Protein AF-A0A6A7LS04-F1 (afdb_monomer_lite)

Sequence (178 aa):
MDDAFQASLPNMADAAVTERVQLDARRLLVQVSPVRQFDDYGPNVDVVHVLVRREDGVPVALRDLYPGVSRQEAYDLWSFLCQQLDAAAVLAYGLALNADGAANPRLGCWGPRPDLAEGEPDDAATALVMGIAVDKASASRPGRHELLVLAVRSAVVATLRHWVAAARPARGSSPRAN

Secondary structure (DSSP, 8-state):
-GGGSSSPPPP-TT-SEEEEEEETTEEEEEEEPPPB--TTT-TTEEEEEEEEEETTSPBPBHHHH-TT--HHHHHHHHHHHHHHHHHHHHHHHTB---TT---SSEEEE--B-GGG-SSS--GGGBBSEEEEEEE-TTBSS---HHHHHHHHHHHHHHHHHHHHHHTS--S-------

Radius of gyration: 17.49 Å; chains: 1; bounding box: 40×30×69 Å

pLDDT: mean 86.89, std 13.91, range [42.75, 98.44]

Structure (mmCIF, N/CA/C/O backbone):
data_AF-A0A6A7LS04-F1
#
_entry.id   AF-A0A6A7LS04-F1
#
loop_
_atom_site.group_PDB
_atom_site.id
_atom_site.type_symbol
_atom_site.label_atom_id
_atom_site.label_alt_id
_atom_site.label_comp_id
_atom_site.label_asym_id
_atom_site.label_entity_id
_atom_site.label_seq_id
_atom_site.pdbx_PDB_ins_code
_atom_site.Cartn_x
_atom_site.Cartn_y
_atom_site.Cartn_z
_atom_site.occupancy
_atom_site.B_iso_or_equiv
_atom_site.auth_seq_id
_atom_site.auth_comp_id
_atom_site.auth_asym_id
_atom_site.auth_atom_id
_atom_site.pdbx_PDB_model_num
ATOM 1 N N . MET A 1 1 ? -19.921 -4.227 -3.976 1.00 51.59 1 MET A N 1
ATOM 2 C CA . MET A 1 1 ? -19.043 -3.534 -3.002 1.00 51.59 1 MET A CA 1
ATOM 3 C C . MET A 1 1 ? -18.005 -2.665 -3.720 1.00 51.59 1 MET A C 1
ATOM 5 O O . MET A 1 1 ? -17.571 -1.693 -3.123 1.00 51.59 1 MET A O 1
ATOM 9 N N . ASP A 1 2 ? -17.680 -2.943 -4.994 1.00 55.56 2 ASP A N 1
ATOM 10 C CA . ASP A 1 2 ? -16.811 -2.084 -5.821 1.00 55.56 2 ASP A CA 1
ATOM 11 C C . ASP A 1 2 ? -17.455 -0.741 -6.222 1.00 55.56 2 ASP A C 1
ATOM 13 O O . ASP A 1 2 ? -16.742 0.247 -6.353 1.00 55.56 2 ASP A O 1
ATOM 17 N N . ASP A 1 3 ? -18.789 -0.672 -6.338 1.00 54.41 3 ASP A N 1
ATOM 18 C CA . ASP A 1 3 ? -19.520 0.501 -6.872 1.00 54.41 3 ASP A CA 1
ATOM 19 C C . ASP A 1 3 ? -19.481 1.764 -5.997 1.00 54.41 3 ASP A C 1
ATOM 21 O O . ASP A 1 3 ? -20.033 2.796 -6.369 1.00 54.41 3 ASP A O 1
ATOM 25 N N . ALA A 1 4 ? -18.878 1.685 -4.811 1.00 65.62 4 ALA A N 1
ATOM 26 C CA . ALA A 1 4 ? -18.855 2.783 -3.853 1.00 65.62 4 ALA A CA 1
ATOM 27 C C . ALA A 1 4 ? -17.520 3.557 -3.852 1.00 65.62 4 ALA A C 1
ATOM 29 O O . ALA A 1 4 ? -17.454 4.650 -3.295 1.00 65.62 4 ALA A O 1
ATOM 30 N N . PHE A 1 5 ? -16.468 3.026 -4.486 1.00 71.81 5 PHE A N 1
ATOM 31 C CA . PHE A 1 5 ? -15.192 3.727 -4.658 1.00 71.81 5 PHE A CA 1
ATOM 32 C C . PHE A 1 5 ? -15.200 4.600 -5.921 1.00 71.81 5 PHE A C 1
ATOM 34 O O . PHE A 1 5 ? -15.904 4.310 -6.884 1.00 71.81 5 PHE A O 1
ATOM 41 N N . GLN A 1 6 ? -14.375 5.656 -5.945 1.00 67.81 6 GLN A N 1
ATOM 42 C CA . GLN A 1 6 ? -14.251 6.553 -7.110 1.00 67.81 6 GLN A CA 1
ATOM 43 C C . GLN A 1 6 ? -13.697 5.852 -8.363 1.00 67.81 6 GLN A C 1
ATOM 45 O O . GLN A 1 6 ? -13.894 6.327 -9.479 1.00 67.81 6 GLN A O 1
ATOM 50 N N . ALA A 1 7 ? -13.020 4.719 -8.179 1.00 76.62 7 ALA A N 1
ATOM 51 C CA . ALA A 1 7 ? -12.575 3.821 -9.232 1.00 76.62 7 ALA A CA 1
ATOM 52 C C . ALA A 1 7 ? -12.823 2.373 -8.800 1.00 76.62 7 ALA A C 1
ATOM 54 O O . ALA A 1 7 ? -12.764 2.057 -7.608 1.00 76.62 7 ALA A O 1
ATOM 55 N N . SER A 1 8 ? -13.054 1.480 -9.764 1.00 84.81 8 SER A N 1
ATOM 56 C CA . SER A 1 8 ? -13.164 0.047 -9.485 1.00 84.81 8 SER A CA 1
ATOM 57 C C . SER A 1 8 ? -11.903 -0.452 -8.784 1.00 84.81 8 SER A C 1
ATOM 59 O O . SER A 1 8 ? -10.785 -0.115 -9.185 1.00 84.81 8 SER A O 1
ATOM 61 N N . LEU A 1 9 ? -12.079 -1.256 -7.734 1.00 89.06 9 LEU A N 1
ATOM 62 C CA . LEU A 1 9 ? -10.955 -1.859 -7.027 1.00 89.06 9 LEU A CA 1
ATOM 63 C C . LEU A 1 9 ? -10.137 -2.748 -7.981 1.00 89.06 9 LEU A C 1
ATOM 65 O O . LEU A 1 9 ? -10.694 -3.349 -8.904 1.00 89.06 9 LEU A O 1
ATOM 69 N N . PRO A 1 10 ? -8.815 -2.873 -7.767 1.00 89.88 10 PRO A N 1
ATOM 70 C CA . PRO A 1 10 ? -7.993 -3.745 -8.589 1.00 89.88 10 PRO A CA 1
ATOM 71 C C . PRO A 1 10 ? -8.456 -5.200 -8.450 1.00 89.88 10 PRO A C 1
ATOM 73 O O . PRO A 1 10 ? -8.686 -5.699 -7.343 1.00 89.88 10 PRO A O 1
ATOM 76 N N . ASN A 1 11 ? -8.555 -5.902 -9.580 1.00 89.88 11 ASN A N 1
ATOM 77 C CA . ASN A 1 11 ? -8.832 -7.333 -9.583 1.00 89.88 11 ASN A CA 1
ATOM 78 C C . ASN A 1 11 ? -7.623 -8.097 -9.016 1.00 89.88 11 ASN A C 1
ATOM 80 O O . ASN A 1 11 ? -6.533 -8.033 -9.579 1.00 89.88 11 ASN A O 1
ATOM 84 N N . MET A 1 12 ? -7.837 -8.820 -7.914 1.00 94.00 12 MET A N 1
ATOM 85 C CA . MET A 1 12 ? -6.818 -9.604 -7.201 1.00 94.00 12 MET A CA 1
ATOM 86 C C . MET A 1 12 ? -7.033 -11.121 -7.322 1.00 94.00 12 MET A C 1
ATOM 88 O O . MET A 1 12 ? -6.499 -11.886 -6.517 1.00 94.00 12 MET A O 1
ATOM 92 N N . ALA A 1 13 ? -7.825 -11.577 -8.299 1.00 92.00 13 ALA A N 1
ATOM 93 C CA . ALA A 1 13 ? -8.051 -13.004 -8.538 1.00 92.00 13 ALA A CA 1
ATOM 94 C C . ALA A 1 13 ? -6.755 -13.761 -8.890 1.00 92.00 13 ALA A C 1
ATOM 96 O O . ALA A 1 13 ? -6.617 -14.931 -8.543 1.00 92.00 13 ALA A O 1
ATOM 97 N N . ASP A 1 14 ? -5.802 -13.087 -9.535 1.00 92.94 14 ASP A N 1
ATOM 98 C CA . ASP A 1 14 ? -4.494 -13.607 -9.941 1.00 92.94 14 ASP A CA 1
ATOM 99 C C . ASP A 1 14 ? -3.338 -13.000 -9.125 1.00 92.94 14 ASP A C 1
ATOM 101 O O . ASP A 1 14 ? -2.229 -12.845 -9.634 1.00 92.94 14 ASP A O 1
ATOM 105 N N . ALA A 1 15 ? -3.585 -12.623 -7.865 1.00 96.19 15 ALA A N 1
ATOM 106 C CA . ALA A 1 15 ? -2.565 -12.023 -7.008 1.00 96.19 15 ALA A CA 1
ATOM 107 C C . ALA A 1 15 ? -1.277 -12.871 -6.971 1.00 96.19 15 ALA A C 1
ATOM 109 O O . ALA A 1 15 ? -1.310 -14.059 -6.647 1.00 96.19 15 ALA A O 1
ATOM 110 N N . ALA A 1 16 ? -0.135 -12.238 -7.253 1.00 97.31 16 ALA A N 1
ATOM 111 C CA . ALA A 1 16 ? 1.173 -12.892 -7.247 1.00 97.31 16 ALA A CA 1
ATOM 112 C C . ALA A 1 16 ? 1.581 -13.335 -5.837 1.00 97.31 16 ALA A C 1
ATOM 114 O O . ALA A 1 16 ? 2.249 -14.353 -5.668 1.00 97.31 16 ALA A O 1
ATOM 115 N N . VAL A 1 17 ? 1.154 -12.585 -4.818 1.00 97.56 17 VAL A N 1
ATOM 116 C CA . VAL A 1 17 ? 1.281 -12.974 -3.414 1.00 97.56 17 VAL A CA 1
ATOM 117 C C . VAL A 1 17 ? -0.039 -12.733 -2.702 1.00 97.56 17 VAL A C 1
ATOM 119 O O . VAL A 1 17 ? -0.646 -11.673 -2.829 1.00 97.56 17 VAL A O 1
ATOM 122 N N . THR A 1 18 ? -0.455 -13.723 -1.915 1.00 97.12 18 THR A N 1
ATOM 123 C CA . THR A 1 18 ? -1.555 -13.615 -0.957 1.00 97.12 18 THR A CA 1
ATOM 124 C C . THR A 1 18 ? -1.072 -14.124 0.394 1.00 97.12 18 THR A C 1
ATOM 126 O O . THR A 1 18 ? -0.633 -15.266 0.514 1.00 97.12 18 THR A O 1
ATOM 129 N N . GLU A 1 19 ? -1.160 -13.289 1.422 1.00 97.12 19 GLU A N 1
ATOM 130 C CA . GLU A 1 19 ? -0.732 -13.620 2.776 1.00 97.12 19 GLU A CA 1
ATOM 131 C C . GLU A 1 19 ? -1.833 -13.318 3.785 1.00 97.12 19 GLU A C 1
ATOM 133 O O . GLU A 1 19 ? -2.407 -12.231 3.805 1.00 97.12 19 GLU A O 1
ATOM 138 N N . ARG A 1 20 ? -2.083 -14.274 4.682 1.00 96.88 20 ARG A N 1
ATOM 139 C CA . ARG A 1 20 ? -2.890 -14.037 5.878 1.00 96.88 20 ARG A CA 1
ATOM 140 C C . ARG A 1 20 ? -1.996 -13.544 7.005 1.00 96.88 20 ARG A C 1
ATOM 142 O O . ARG A 1 20 ? -1.042 -14.221 7.381 1.00 96.88 20 ARG A O 1
ATOM 149 N N . VAL A 1 21 ? -2.339 -12.394 7.566 1.00 96.06 21 VAL A N 1
ATOM 150 C CA . VAL A 1 21 ? -1.581 -11.733 8.624 1.00 96.06 21 VAL A CA 1
ATOM 151 C C . VAL A 1 21 ? -2.467 -11.632 9.858 1.00 96.06 21 VAL A C 1
ATOM 153 O O . VAL A 1 21 ? -3.540 -11.031 9.823 1.00 96.06 21 VAL A O 1
ATOM 156 N N . GLN A 1 22 ? -2.014 -12.231 10.957 1.00 94.50 22 GLN A N 1
ATOM 157 C CA . GLN A 1 22 ? -2.650 -12.095 12.264 1.00 94.50 22 GLN A CA 1
ATOM 158 C C . GLN A 1 22 ? -2.001 -10.926 13.012 1.00 94.50 22 GLN A C 1
ATOM 160 O O . GLN A 1 22 ? -0.792 -10.944 13.253 1.00 94.50 22 GLN A O 1
ATOM 165 N N . LEU A 1 23 ? -2.798 -9.928 13.391 1.00 91.12 23 LEU A N 1
ATOM 166 C CA . LEU A 1 23 ? -2.379 -8.786 14.204 1.00 91.12 23 LEU A CA 1
ATOM 167 C C . LEU A 1 23 ? -3.330 -8.652 15.391 1.00 91.12 23 LEU A C 1
ATOM 169 O O . LEU A 1 23 ? -4.487 -8.264 15.234 1.00 91.12 23 LEU A O 1
ATOM 173 N N . ASP A 1 24 ? -2.847 -9.003 16.582 1.00 86.81 24 ASP A N 1
ATOM 174 C CA . ASP A 1 24 ? -3.675 -9.153 17.782 1.00 86.81 24 ASP A CA 1
ATOM 175 C C . ASP A 1 24 ? -4.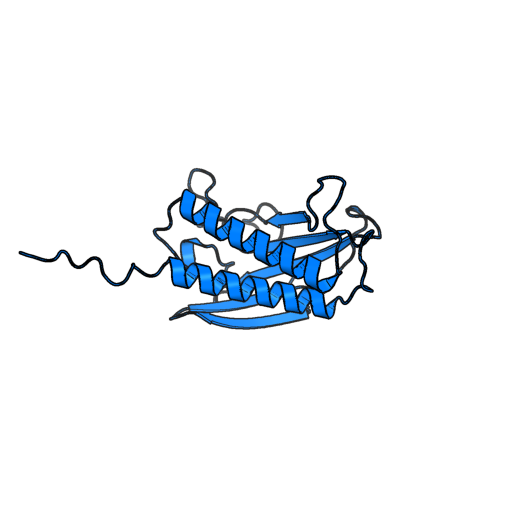895 -10.050 17.496 1.00 86.81 24 ASP A C 1
ATOM 177 O O . ASP A 1 24 ? -4.724 -11.171 17.017 1.00 86.81 24 ASP A O 1
ATOM 181 N N . ALA A 1 25 ? -6.120 -9.584 17.744 1.00 85.31 25 ALA A N 1
ATOM 182 C CA . ALA A 1 25 ? -7.345 -10.339 17.467 1.00 85.31 25 ALA A CA 1
ATOM 183 C C . ALA A 1 25 ? -7.805 -10.271 15.995 1.00 85.31 25 ALA A C 1
ATOM 185 O O . ALA A 1 25 ? -8.790 -10.909 15.632 1.00 85.31 25 ALA A O 1
ATOM 186 N N . ARG A 1 26 ? -7.120 -9.504 15.137 1.00 89.00 26 ARG A N 1
ATOM 187 C CA . ARG A 1 26 ? -7.554 -9.218 13.764 1.00 89.00 26 ARG A CA 1
ATOM 188 C C . ARG A 1 26 ? -6.817 -10.094 12.759 1.00 89.00 26 ARG A C 1
ATOM 190 O O . ARG A 1 26 ? -5.596 -10.239 12.821 1.00 89.00 26 ARG A O 1
ATOM 197 N N . ARG A 1 27 ? -7.561 -10.631 11.795 1.00 93.88 27 ARG A N 1
ATOM 198 C CA . ARG A 1 27 ? -7.026 -11.358 10.641 1.00 93.88 27 ARG A CA 1
ATOM 199 C C . ARG A 1 27 ? -7.218 -10.533 9.389 1.00 93.88 27 ARG A C 1
ATOM 201 O O . ARG A 1 27 ? -8.339 -10.156 9.056 1.00 93.88 27 ARG A O 1
ATOM 208 N N . LEU A 1 28 ? -6.109 -10.254 8.723 1.00 96.75 28 LEU A N 1
ATOM 209 C CA . LEU A 1 28 ? -6.069 -9.472 7.500 1.00 96.75 28 LEU A CA 1
ATOM 210 C C . LEU A 1 28 ? -5.535 -10.337 6.360 1.00 96.75 28 LEU A C 1
ATOM 212 O O . LEU A 1 28 ? -4.697 -11.215 6.572 1.00 96.75 28 LEU A O 1
ATOM 216 N N . LEU A 1 29 ? -6.006 -10.070 5.151 1.00 97.38 29 LEU A N 1
ATOM 217 C CA . LEU A 1 29 ? -5.507 -10.658 3.920 1.00 97.38 29 LEU A CA 1
ATOM 218 C C . LEU A 1 29 ? -4.758 -9.580 3.140 1.00 97.38 29 LEU A C 1
ATOM 220 O O . LEU A 1 29 ? -5.366 -8.605 2.711 1.00 97.38 29 LEU A O 1
ATOM 224 N N . VAL A 1 30 ? -3.451 -9.751 2.969 1.00 98.19 30 VAL A N 1
ATOM 225 C CA . VAL A 1 30 ? -2.602 -8.883 2.147 1.00 98.19 30 VAL A CA 1
ATOM 226 C C . VAL A 1 30 ? -2.440 -9.530 0.781 1.00 98.19 30 VAL A C 1
ATOM 228 O O . VAL A 1 30 ? -1.980 -10.668 0.690 1.00 98.19 30 VAL A O 1
ATOM 231 N N . GLN A 1 31 ? -2.809 -8.814 -0.276 1.00 98.25 31 GLN A N 1
ATOM 232 C CA . GLN A 1 31 ? -2.682 -9.273 -1.655 1.00 98.25 31 GLN A CA 1
ATOM 233 C C . GLN A 1 31 ? -1.859 -8.277 -2.460 1.00 98.25 31 GLN A C 1
ATOM 235 O O . GLN A 1 31 ? -2.124 -7.077 -2.416 1.00 98.25 31 GLN A O 1
ATOM 240 N N . VAL A 1 32 ? -0.878 -8.778 -3.206 1.00 98.44 32 VAL A N 1
ATOM 241 C CA . VAL A 1 32 ? -0.067 -7.984 -4.134 1.00 98.44 32 VAL A CA 1
ATOM 242 C C . VAL A 1 32 ? -0.249 -8.563 -5.530 1.00 98.44 32 VAL A C 1
ATOM 244 O O . VAL A 1 32 ? -0.101 -9.772 -5.730 1.00 98.44 32 VAL A O 1
ATOM 247 N N . SER A 1 33 ? -0.602 -7.712 -6.490 1.00 97.94 33 SER A N 1
ATOM 248 C CA . SER A 1 33 ? -0.772 -8.115 -7.884 1.00 97.94 33 SER A CA 1
ATOM 249 C C . SER A 1 33 ? 0.570 -8.534 -8.501 1.00 97.94 33 SER A C 1
ATOM 251 O O . SER A 1 33 ? 1.631 -8.142 -8.006 1.00 97.94 33 SER A O 1
ATOM 253 N N . PRO A 1 34 ? 0.568 -9.279 -9.617 1.00 96.94 34 PRO A N 1
ATOM 254 C CA . PRO A 1 34 ? 1.757 -9.366 -10.457 1.00 96.94 34 PRO A CA 1
ATOM 255 C C . PRO A 1 34 ? 2.191 -7.973 -10.934 1.00 96.94 34 PRO A C 1
ATOM 257 O O . PRO A 1 34 ? 1.378 -7.042 -10.991 1.00 96.94 34 PRO A O 1
ATOM 260 N N . VAL A 1 35 ? 3.469 -7.856 -11.300 1.00 95.62 35 VAL A N 1
ATOM 261 C CA . VAL A 1 35 ? 3.992 -6.674 -11.994 1.00 95.62 35 VAL A CA 1
ATOM 262 C C . VAL A 1 35 ? 3.389 -6.614 -13.389 1.00 95.62 35 VAL A C 1
ATOM 264 O O . VAL A 1 35 ? 3.431 -7.599 -14.129 1.00 95.62 35 VAL A O 1
ATOM 267 N N . ARG A 1 36 ? 2.830 -5.459 -13.741 1.00 94.00 36 ARG A N 1
ATOM 268 C CA . ARG A 1 36 ? 2.237 -5.187 -15.051 1.00 94.00 36 ARG A CA 1
ATOM 269 C C . ARG A 1 36 ? 2.810 -3.903 -15.628 1.00 94.00 36 ARG A C 1
ATOM 271 O O . ARG A 1 36 ? 3.305 -3.056 -14.896 1.00 94.00 36 ARG A O 1
ATOM 278 N N . GLN A 1 37 ? 2.717 -3.764 -16.941 1.00 93.00 37 GLN A N 1
ATOM 279 C CA . GLN A 1 37 ? 2.993 -2.512 -17.632 1.00 93.00 37 GLN A CA 1
ATOM 280 C C . GLN A 1 37 ? 1.688 -2.029 -18.252 1.00 93.00 37 GLN A C 1
ATOM 282 O O . GLN A 1 37 ? 0.879 -2.844 -18.701 1.00 93.00 37 GLN A O 1
ATOM 287 N N . PHE A 1 38 ? 1.481 -0.720 -18.233 1.00 90.06 38 PHE A N 1
ATOM 288 C CA . PHE A 1 38 ? 0.311 -0.080 -18.813 1.00 90.06 38 PHE A CA 1
ATOM 289 C C . PHE A 1 38 ? 0.783 1.008 -19.779 1.00 90.06 38 PHE A C 1
ATOM 291 O O . PHE A 1 38 ? 1.726 1.744 -19.475 1.00 90.06 38 PHE A O 1
ATOM 298 N N . ASP A 1 39 ? 0.152 1.084 -20.949 1.00 88.25 39 ASP A N 1
ATOM 299 C CA . ASP A 1 39 ? 0.606 1.940 -22.052 1.00 88.25 39 ASP A CA 1
ATOM 300 C C . ASP A 1 39 ? 0.614 3.435 -21.684 1.00 88.25 39 ASP A C 1
ATOM 302 O O . ASP A 1 39 ? 1.482 4.184 -22.130 1.00 88.25 39 ASP A O 1
ATOM 306 N N . ASP A 1 40 ? -0.306 3.863 -20.820 1.00 88.69 40 ASP A N 1
ATOM 307 C CA . ASP A 1 40 ? -0.457 5.233 -20.318 1.00 88.69 40 ASP A CA 1
ATOM 308 C C . ASP A 1 40 ? 0.667 5.676 -19.366 1.00 88.69 40 ASP A C 1
ATOM 310 O O . ASP A 1 40 ? 0.910 6.875 -19.214 1.00 88.69 40 ASP A O 1
ATOM 314 N N . TYR A 1 41 ? 1.402 4.735 -18.768 1.00 85.94 41 TYR A N 1
ATOM 315 C CA . TYR A 1 41 ? 2.560 5.040 -17.924 1.00 85.94 41 TYR A CA 1
ATOM 316 C C . TYR A 1 41 ? 3.884 5.054 -18.699 1.00 85.94 41 TYR A C 1
ATOM 318 O O . TYR A 1 41 ? 4.859 5.637 -18.218 1.00 85.94 41 TYR A O 1
ATOM 326 N N . GLY A 1 42 ? 3.918 4.447 -19.888 1.00 88.31 42 GLY A N 1
ATOM 327 C CA . GLY A 1 42 ? 5.105 4.308 -20.725 1.00 88.31 42 GLY A CA 1
ATOM 328 C C . GLY A 1 42 ? 5.872 2.989 -20.521 1.00 88.31 42 GLY A C 1
ATOM 329 O O . GLY A 1 42 ? 5.673 2.269 -19.542 1.00 88.31 42 GLY A O 1
ATOM 330 N N . PRO A 1 43 ? 6.800 2.659 -21.439 1.00 89.31 43 PRO A N 1
ATOM 331 C CA . PRO A 1 43 ? 7.408 1.324 -21.537 1.00 89.31 43 PRO A CA 1
ATOM 332 C C . PRO A 1 43 ? 8.370 0.985 -20.389 1.00 89.31 43 PRO A C 1
ATOM 334 O O . PRO A 1 43 ? 8.676 -0.184 -20.147 1.00 89.31 43 PRO A O 1
ATOM 337 N N . ASN A 1 44 ? 8.852 2.004 -19.677 1.00 90.19 44 ASN A N 1
ATOM 338 C CA . ASN A 1 44 ? 9.791 1.866 -18.567 1.00 90.19 44 ASN A CA 1
ATOM 339 C C . ASN A 1 44 ? 9.098 1.882 -17.207 1.00 90.19 44 ASN A C 1
ATOM 341 O O . ASN A 1 44 ? 9.779 2.023 -16.199 1.00 90.19 44 ASN A O 1
ATOM 345 N N . VAL A 1 45 ? 7.772 1.753 -17.153 1.00 92.88 45 VAL A N 1
ATOM 346 C CA . VAL A 1 45 ? 7.052 1.790 -15.884 1.00 92.88 45 VAL A CA 1
ATOM 347 C C . VAL A 1 45 ? 6.466 0.430 -15.570 1.00 92.88 45 VAL A C 1
ATOM 349 O O . VAL A 1 45 ? 5.687 -0.134 -16.337 1.00 92.88 45 VAL A O 1
ATOM 352 N N . ASP A 1 46 ? 6.872 -0.083 -14.417 1.00 94.88 46 ASP A N 1
ATOM 353 C CA . ASP A 1 46 ? 6.312 -1.280 -13.815 1.00 94.88 46 ASP A CA 1
ATOM 354 C C . ASP A 1 46 ? 5.297 -0.862 -12.754 1.00 94.88 46 ASP A C 1
ATOM 356 O O . ASP A 1 46 ? 5.571 -0.004 -11.916 1.00 94.88 46 ASP A O 1
ATOM 360 N N . VAL A 1 47 ? 4.120 -1.474 -12.779 1.00 95.38 47 VAL A N 1
ATOM 361 C CA . VAL A 1 47 ? 3.018 -1.171 -11.871 1.00 95.38 47 VAL A CA 1
ATOM 362 C C . VAL A 1 47 ? 2.640 -2.419 -11.091 1.00 95.38 47 VAL A C 1
ATOM 364 O O . VAL A 1 47 ? 2.436 -3.495 -11.658 1.00 95.38 47 VAL A O 1
ATOM 367 N N . VAL A 1 48 ? 2.511 -2.258 -9.777 1.00 96.75 48 VAL A N 1
ATOM 368 C CA . VAL A 1 48 ? 1.896 -3.244 -8.887 1.00 96.75 48 VAL A CA 1
ATOM 369 C C . VAL A 1 48 ? 0.798 -2.594 -8.070 1.00 96.75 48 VAL A C 1
ATOM 371 O O . VAL A 1 48 ? 0.894 -1.435 -7.665 1.00 96.75 48 VAL A O 1
ATOM 374 N N . HIS A 1 49 ? -0.238 -3.370 -7.797 1.00 97.69 49 HIS A N 1
ATOM 375 C CA . HIS A 1 49 ? -1.290 -3.007 -6.870 1.00 97.69 49 HIS A CA 1
ATOM 376 C C . HIS A 1 49 ? -1.126 -3.802 -5.579 1.00 97.69 49 HIS A C 1
ATOM 378 O O . HIS A 1 49 ? -0.770 -4.982 -5.604 1.00 97.69 49 HIS A O 1
ATOM 384 N N . VAL A 1 50 ? -1.445 -3.177 -4.453 1.00 97.94 50 VAL A N 1
ATOM 385 C CA . VAL A 1 50 ? -1.628 -3.866 -3.176 1.00 97.94 50 VAL A CA 1
ATOM 386 C C . VAL A 1 50 ? -3.017 -3.583 -2.637 1.00 97.94 50 VAL A C 1
ATOM 388 O O . VAL A 1 50 ? -3.528 -2.471 -2.737 1.00 97.94 50 VAL A O 1
ATOM 391 N N . LEU A 1 51 ? -3.627 -4.615 -2.073 1.00 97.69 51 LEU A N 1
ATOM 392 C CA . LEU A 1 51 ? -4.942 -4.566 -1.465 1.00 97.69 51 LEU A CA 1
ATOM 393 C C . LEU A 1 51 ? -4.893 -5.333 -0.153 1.00 97.69 51 LEU A C 1
ATOM 395 O O . LEU A 1 51 ? -4.516 -6.506 -0.126 1.00 97.69 51 LEU A O 1
ATOM 399 N N . VAL A 1 52 ? -5.287 -4.674 0.932 1.00 98.00 52 VAL A N 1
ATOM 400 C CA . VAL A 1 52 ? -5.442 -5.329 2.229 1.00 98.00 52 VAL A CA 1
ATOM 401 C C . VAL A 1 52 ? -6.908 -5.374 2.603 1.00 98.00 52 VAL A C 1
ATOM 403 O O . VAL A 1 52 ? -7.592 -4.354 2.599 1.00 98.00 52 VAL A O 1
ATOM 406 N N . ARG A 1 53 ? -7.390 -6.574 2.923 1.00 96.56 53 ARG A N 1
ATOM 407 C CA . ARG A 1 53 ? -8.788 -6.842 3.259 1.00 96.56 53 ARG A CA 1
ATOM 408 C C . ARG A 1 53 ? -8.923 -7.456 4.640 1.00 96.56 53 ARG A C 1
ATOM 410 O O . ARG A 1 53 ? -8.038 -8.157 5.127 1.00 96.56 53 ARG A O 1
ATOM 417 N N . ARG A 1 54 ? -10.073 -7.214 5.249 1.00 94.00 54 ARG A N 1
ATOM 418 C CA . ARG A 1 54 ? -10.604 -7.980 6.376 1.00 94.00 54 ARG A CA 1
ATOM 419 C C . ARG A 1 54 ? -11.094 -9.351 5.890 1.00 94.00 54 ARG A C 1
ATOM 421 O O . ARG A 1 54 ? -11.230 -9.583 4.689 1.00 94.00 54 ARG A O 1
ATOM 428 N N . GLU A 1 55 ? -11.384 -10.262 6.819 1.00 88.19 55 GLU A N 1
ATOM 429 C CA . GLU A 1 55 ? -11.929 -11.593 6.486 1.00 88.19 55 GLU A CA 1
ATOM 430 C C . GLU A 1 55 ? -13.289 -11.531 5.771 1.00 88.19 55 GLU A C 1
ATOM 432 O O . GLU A 1 55 ? -13.591 -12.401 4.961 1.00 88.19 55 GLU A O 1
ATOM 437 N N . ASP A 1 56 ? -14.078 -10.486 6.025 1.00 89.19 56 ASP A N 1
ATOM 438 C CA . ASP A 1 56 ? -15.355 -10.214 5.349 1.00 89.19 56 ASP A CA 1
ATOM 439 C C . ASP A 1 56 ? -15.191 -9.625 3.931 1.00 89.19 56 ASP A C 1
ATOM 441 O O . ASP A 1 56 ? -16.178 -9.352 3.250 1.00 89.19 56 ASP A O 1
ATOM 445 N N . GLY A 1 57 ? -13.951 -9.447 3.464 1.00 90.31 57 GLY A N 1
ATOM 446 C CA . GLY A 1 57 ? -13.629 -8.950 2.129 1.00 90.31 57 GLY A CA 1
ATOM 447 C C . GLY A 1 57 ? -13.591 -7.427 2.004 1.00 90.31 57 GLY A C 1
ATOM 448 O O . GLY A 1 57 ? -13.223 -6.936 0.936 1.00 90.31 57 GLY A O 1
ATOM 449 N N . VAL A 1 58 ? -13.904 -6.685 3.070 1.00 92.50 58 VAL A N 1
ATOM 450 C CA . VAL A 1 58 ? -13.871 -5.218 3.072 1.00 92.50 58 VAL A CA 1
ATOM 451 C C . VAL A 1 58 ? -12.414 -4.725 3.109 1.00 92.50 58 VAL A C 1
ATOM 453 O O . VAL A 1 58 ? -11.629 -5.245 3.912 1.00 92.50 58 VAL A O 1
ATOM 456 N N . PRO A 1 59 ? -12.013 -3.735 2.284 1.00 95.38 59 PRO A N 1
ATOM 457 C CA . PRO A 1 59 ? -10.691 -3.120 2.384 1.00 95.38 59 PRO A CA 1
ATOM 458 C C . PRO A 1 59 ? -10.412 -2.585 3.793 1.00 95.38 59 PRO A C 1
ATOM 460 O O . PRO A 1 59 ? -11.295 -2.040 4.445 1.00 95.38 59 PRO A O 1
ATOM 463 N N . VAL A 1 60 ? -9.188 -2.727 4.287 1.00 95.69 60 VAL A N 1
ATOM 464 C CA . VAL A 1 60 ? -8.786 -2.166 5.586 1.00 95.69 60 VAL A CA 1
ATOM 465 C C . VAL A 1 60 ? -8.538 -0.672 5.435 1.00 95.69 60 VAL A C 1
ATOM 467 O O . VAL A 1 60 ? -7.888 -0.267 4.483 1.00 95.69 60 VAL A O 1
ATOM 470 N N . ALA A 1 61 ? -8.988 0.136 6.384 1.00 94.75 61 ALA A N 1
ATOM 471 C CA . ALA A 1 61 ? -8.501 1.490 6.614 1.00 94.75 61 ALA A CA 1
ATOM 472 C C . ALA A 1 61 ? -7.785 1.561 7.970 1.00 94.75 61 ALA A C 1
ATOM 474 O O . ALA A 1 61 ? -7.956 0.696 8.836 1.00 94.75 61 ALA A O 1
ATOM 475 N N . LEU A 1 62 ? -6.980 2.604 8.184 1.00 94.62 62 LEU A N 1
ATOM 476 C CA . LEU A 1 62 ? -6.265 2.791 9.450 1.00 94.62 62 LEU A CA 1
ATOM 477 C C . LEU A 1 62 ? -7.233 2.841 10.644 1.00 94.62 62 LEU A C 1
ATOM 479 O O . LEU A 1 62 ? -6.935 2.269 11.693 1.00 94.62 62 LEU A O 1
ATOM 483 N N . ARG A 1 63 ? -8.423 3.428 10.472 1.00 91.94 63 ARG A N 1
ATOM 484 C CA . ARG A 1 63 ? -9.453 3.530 11.518 1.00 91.94 63 ARG A CA 1
ATOM 485 C C . ARG A 1 63 ? -10.004 2.177 11.984 1.00 91.94 63 ARG A C 1
ATOM 487 O O . ARG A 1 63 ? -10.403 2.063 13.140 1.00 91.94 63 ARG A O 1
ATOM 494 N N . ASP A 1 64 ? -9.962 1.125 11.158 1.00 92.25 64 ASP A N 1
ATOM 495 C CA . ASP A 1 64 ? -10.291 -0.233 11.626 1.00 92.25 64 ASP A CA 1
ATOM 496 C C . ASP A 1 64 ? -9.272 -0.725 12.665 1.00 92.25 64 ASP A C 1
ATOM 498 O O . ASP A 1 64 ? -9.599 -1.518 13.556 1.00 92.25 64 ASP A O 1
ATOM 502 N N . LEU A 1 65 ? -8.017 -0.281 12.529 1.00 92.44 65 LEU A N 1
ATOM 503 C CA . LEU A 1 65 ? -6.911 -0.701 13.378 1.00 92.44 65 LEU A CA 1
ATOM 504 C C . LEU A 1 65 ? -6.735 0.206 14.598 1.00 92.44 65 LEU A C 1
ATOM 506 O O . LEU A 1 65 ? -6.482 -0.304 15.695 1.00 92.44 65 LEU A O 1
ATOM 510 N N . TYR A 1 66 ? -6.937 1.507 14.414 1.00 92.06 66 TYR A N 1
ATOM 511 C CA . TYR A 1 66 ? -6.775 2.548 15.418 1.00 92.06 66 TYR A CA 1
ATOM 512 C C . TYR A 1 66 ? -7.981 3.514 15.389 1.00 92.06 66 TYR A C 1
ATOM 514 O O . TYR A 1 66 ? -7.901 4.583 14.790 1.00 92.06 66 TYR A O 1
ATOM 522 N N . PRO A 1 67 ? -9.120 3.165 16.026 1.00 90.00 67 PRO A N 1
ATOM 523 C CA . PRO A 1 67 ? -10.358 3.948 15.912 1.00 90.00 67 PRO A CA 1
ATOM 524 C C . PRO A 1 67 ? -10.267 5.391 16.422 1.00 90.00 67 PRO A C 1
ATOM 526 O O . PRO A 1 67 ? -10.992 6.251 15.939 1.00 90.00 67 PRO A O 1
ATOM 529 N N . GLY A 1 68 ? -9.398 5.643 17.406 1.00 88.56 68 GLY A N 1
ATOM 530 C CA . GLY A 1 68 ? -9.194 6.958 18.021 1.00 88.56 68 GLY A CA 1
ATOM 531 C C . GLY A 1 68 ? -8.004 7.738 17.464 1.00 88.56 68 GLY A C 1
ATOM 532 O O . GLY A 1 68 ? -7.557 8.669 18.125 1.00 88.56 68 GLY A O 1
ATOM 533 N N . VAL A 1 69 ? -7.460 7.332 16.313 1.00 91.81 69 VAL A N 1
ATOM 534 C CA . VAL A 1 69 ? -6.318 8.008 15.691 1.00 91.81 69 VAL A CA 1
ATOM 535 C C . VAL A 1 69 ? -6.664 9.462 15.360 1.00 91.81 69 VAL A C 1
ATOM 537 O O . VAL A 1 69 ? -7.727 9.749 14.809 1.00 91.81 69 VAL A O 1
ATOM 540 N N . SER A 1 70 ? -5.776 10.392 15.699 1.00 91.62 70 SER A N 1
ATOM 541 C CA . SER A 1 70 ? -5.903 11.786 15.274 1.00 91.62 70 SER A CA 1
ATOM 542 C C . SER A 1 70 ? -5.490 11.965 13.810 1.00 91.62 70 SER A C 1
ATOM 544 O O . SER A 1 70 ? -4.741 11.163 13.255 1.00 91.62 70 SER A O 1
ATOM 546 N N . ARG A 1 71 ? -5.911 13.070 13.182 1.00 90.75 71 ARG A N 1
ATOM 547 C CA . ARG A 1 71 ? -5.518 13.405 11.801 1.00 90.75 71 A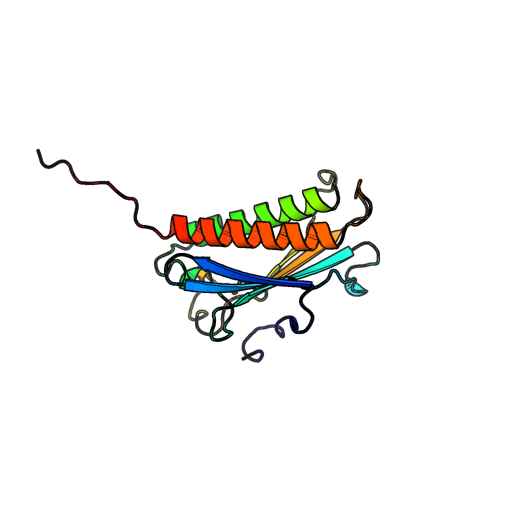RG A CA 1
ATOM 548 C C . ARG A 1 71 ? -3.995 13.461 11.614 1.00 90.75 71 ARG A C 1
ATOM 550 O O . ARG A 1 71 ? -3.490 12.987 10.604 1.00 90.75 71 ARG A O 1
ATOM 557 N N . GLN A 1 72 ? -3.267 14.018 12.587 1.00 92.19 72 GLN A N 1
ATOM 558 C CA . GLN A 1 72 ? -1.804 14.101 12.528 1.00 92.19 72 GLN A CA 1
ATOM 559 C C . GLN A 1 72 ? -1.163 12.711 12.607 1.00 92.19 72 GLN A C 1
ATOM 561 O O . GLN A 1 72 ? -0.314 12.385 11.786 1.00 92.19 72 GLN A O 1
ATOM 566 N N . GLU A 1 73 ? -1.603 11.869 13.545 1.00 94.12 73 GLU A N 1
ATOM 567 C CA . GLU A 1 73 ? -1.106 10.491 13.638 1.00 94.12 73 GLU A CA 1
ATOM 568 C C . GLU A 1 73 ? -1.434 9.696 12.371 1.00 94.12 73 GLU A C 1
ATOM 570 O O . GLU A 1 73 ? -0.604 8.920 11.904 1.00 94.12 73 GLU A O 1
ATOM 575 N N . ALA A 1 74 ? -2.620 9.893 11.788 1.00 94.25 74 ALA A N 1
ATOM 576 C CA . ALA A 1 74 ? -3.001 9.237 10.545 1.00 94.25 74 ALA A CA 1
ATOM 577 C C . ALA A 1 74 ? -2.065 9.625 9.394 1.00 94.25 74 ALA A C 1
ATOM 579 O O . ALA A 1 74 ? -1.570 8.740 8.694 1.00 94.25 74 ALA A O 1
ATOM 580 N N . TYR A 1 75 ? -1.759 10.917 9.257 1.00 93.06 75 TYR A N 1
ATOM 581 C CA . TYR A 1 75 ? -0.786 11.418 8.290 1.00 93.06 75 TYR A CA 1
ATOM 582 C C . TYR A 1 75 ? 0.613 10.818 8.506 1.00 93.06 75 TYR A C 1
ATOM 584 O O . TYR A 1 75 ? 1.246 10.361 7.550 1.00 93.06 75 TYR A O 1
ATOM 592 N N . ASP A 1 76 ? 1.096 10.762 9.750 1.00 95.19 76 ASP A N 1
ATOM 593 C CA . ASP A 1 76 ? 2.422 10.218 10.074 1.00 95.19 76 ASP A CA 1
ATOM 594 C C . ASP A 1 76 ? 2.503 8.713 9.761 1.00 95.19 76 ASP A C 1
ATOM 596 O O . ASP A 1 76 ? 3.476 8.225 9.178 1.00 95.19 76 ASP A O 1
ATOM 600 N N . LEU A 1 77 ? 1.445 7.968 10.089 1.00 96.38 77 LEU A N 1
ATOM 601 C CA . LEU A 1 77 ? 1.343 6.530 9.844 1.00 96.38 77 LEU A CA 1
ATOM 602 C C . LEU A 1 77 ? 1.223 6.197 8.348 1.00 96.38 77 LEU A C 1
ATOM 604 O O . LEU A 1 77 ? 1.789 5.192 7.902 1.00 96.38 77 LEU A O 1
ATOM 608 N N . TRP A 1 78 ? 0.540 7.031 7.562 1.00 95.25 78 TRP A N 1
ATOM 609 C CA . TRP A 1 78 ? 0.521 6.928 6.099 1.00 95.25 78 TRP A CA 1
ATOM 610 C C . TRP A 1 78 ? 1.858 7.313 5.473 1.00 95.25 78 TRP A C 1
ATOM 612 O O . TRP A 1 78 ? 2.340 6.615 4.582 1.00 95.25 78 TRP A O 1
ATOM 622 N N . SER A 1 79 ? 2.506 8.356 5.986 1.00 94.69 79 SER A N 1
ATOM 623 C CA . SER A 1 79 ? 3.849 8.752 5.556 1.00 94.69 79 SER A CA 1
ATOM 624 C C . SER A 1 79 ? 4.854 7.620 5.768 1.00 94.69 79 SER A C 1
ATOM 626 O O . SER A 1 79 ? 5.672 7.347 4.889 1.00 94.69 79 SER A O 1
ATOM 628 N N . PHE A 1 80 ? 4.750 6.894 6.888 1.00 96.12 80 PHE A N 1
ATOM 629 C CA . PHE A 1 80 ? 5.547 5.693 7.127 1.00 96.12 80 PHE A CA 1
ATOM 630 C C . PHE A 1 80 ? 5.303 4.615 6.061 1.00 96.12 80 PHE A C 1
ATOM 632 O O . PHE A 1 80 ? 6.263 4.040 5.552 1.00 96.12 80 PHE A O 1
ATOM 639 N N . LEU A 1 81 ? 4.046 4.358 5.671 1.00 96.88 81 LEU A N 1
ATOM 640 C CA . LEU A 1 81 ? 3.746 3.416 4.587 1.00 96.88 81 LEU A CA 1
ATOM 641 C C . LEU A 1 81 ? 4.415 3.832 3.276 1.00 96.88 81 LEU A C 1
ATOM 643 O O . LEU A 1 81 ? 5.070 3.000 2.652 1.00 96.88 81 LEU A O 1
ATOM 647 N N . CYS A 1 82 ? 4.284 5.100 2.882 1.00 95.44 82 CYS A N 1
ATOM 648 C CA . CYS A 1 82 ? 4.905 5.619 1.665 1.00 95.44 82 CYS A CA 1
ATOM 649 C C . CYS A 1 82 ? 6.425 5.407 1.686 1.00 95.44 82 CYS A C 1
ATOM 651 O O . CYS A 1 82 ? 6.969 4.816 0.760 1.00 95.44 82 CYS A O 1
ATOM 653 N N . GLN A 1 83 ? 7.091 5.744 2.795 1.00 94.44 83 GLN A N 1
ATOM 654 C CA . GLN A 1 83 ? 8.532 5.519 2.961 1.00 94.44 83 GLN A CA 1
ATOM 655 C C . GLN A 1 83 ? 8.925 4.037 2.846 1.00 94.44 83 GLN A C 1
ATOM 657 O O . GLN A 1 83 ? 9.955 3.710 2.256 1.00 94.44 83 GLN A O 1
ATOM 662 N N . GLN A 1 84 ? 8.123 3.121 3.403 1.00 96.50 84 GLN A N 1
ATOM 663 C CA . GLN A 1 84 ? 8.383 1.683 3.285 1.00 96.50 84 GLN A CA 1
ATOM 664 C C . GLN A 1 84 ? 8.211 1.182 1.842 1.00 96.50 84 GLN A C 1
ATOM 666 O O . GLN A 1 84 ? 8.979 0.328 1.396 1.00 96.50 84 GLN A O 1
ATOM 671 N N . LEU A 1 85 ? 7.230 1.706 1.103 1.00 95.69 85 LEU A N 1
ATOM 672 C CA . LEU A 1 85 ? 7.016 1.369 -0.308 1.00 95.69 85 LEU A CA 1
ATOM 673 C C . LEU A 1 85 ? 8.126 1.933 -1.204 1.00 95.69 85 LEU A C 1
ATOM 675 O O . LEU A 1 85 ? 8.608 1.222 -2.089 1.00 95.69 85 LEU A O 1
ATOM 679 N N . ASP A 1 86 ? 8.595 3.147 -0.923 1.00 92.81 86 ASP A N 1
ATOM 680 C CA . ASP A 1 86 ? 9.745 3.742 -1.604 1.00 92.81 86 ASP A CA 1
ATOM 681 C C . ASP A 1 86 ? 10.998 2.888 -1.391 1.00 92.81 86 ASP A C 1
ATOM 683 O O . ASP A 1 86 ? 11.665 2.485 -2.347 1.00 92.81 86 ASP A O 1
ATOM 687 N N . ALA A 1 87 ? 11.277 2.515 -0.139 1.00 91.94 87 ALA A N 1
ATOM 688 C CA . ALA A 1 87 ? 12.393 1.638 0.197 1.00 91.94 87 ALA A CA 1
ATOM 689 C C . ALA A 1 87 ? 12.285 0.265 -0.490 1.00 91.94 87 ALA A C 1
ATOM 691 O O . ALA A 1 87 ? 13.296 -0.275 -0.948 1.00 91.94 87 ALA A O 1
ATOM 692 N N . ALA A 1 88 ? 11.076 -0.294 -0.609 1.00 93.50 88 ALA A N 1
ATOM 693 C CA . ALA A 1 88 ? 10.839 -1.548 -1.320 1.00 93.50 88 ALA A CA 1
ATOM 694 C C . ALA A 1 88 ? 11.176 -1.440 -2.817 1.00 93.50 88 ALA A C 1
ATOM 696 O O . ALA A 1 88 ? 11.844 -2.325 -3.359 1.00 93.50 88 ALA A O 1
ATOM 697 N N . ALA A 1 89 ? 10.772 -0.352 -3.479 1.00 91.81 89 ALA A N 1
ATOM 698 C CA . ALA A 1 89 ? 11.088 -0.109 -4.885 1.00 91.81 89 ALA A CA 1
ATOM 699 C C . ALA A 1 89 ? 12.594 0.117 -5.107 1.00 91.81 89 ALA A C 1
ATOM 701 O O . ALA A 1 89 ? 13.189 -0.506 -5.992 1.00 91.81 89 ALA A O 1
ATOM 702 N N . VAL A 1 90 ? 13.236 0.927 -4.255 1.00 90.25 90 VAL A N 1
ATOM 703 C CA . VAL A 1 90 ? 14.692 1.148 -4.281 1.00 90.25 90 VAL A CA 1
ATOM 704 C C . VAL A 1 90 ? 15.442 -0.171 -4.097 1.00 90.25 90 VAL A C 1
ATOM 706 O O . VAL A 1 90 ? 16.377 -0.458 -4.845 1.00 90.25 90 VAL A O 1
ATOM 709 N N . LEU A 1 91 ? 15.019 -1.016 -3.154 1.00 89.62 91 LEU A N 1
ATOM 710 C CA . LEU A 1 91 ? 15.620 -2.331 -2.933 1.00 89.62 91 LEU A CA 1
ATOM 711 C C . LEU A 1 91 ? 15.474 -3.241 -4.162 1.00 89.62 91 LEU A C 1
ATOM 713 O O . LEU A 1 91 ? 16.435 -3.918 -4.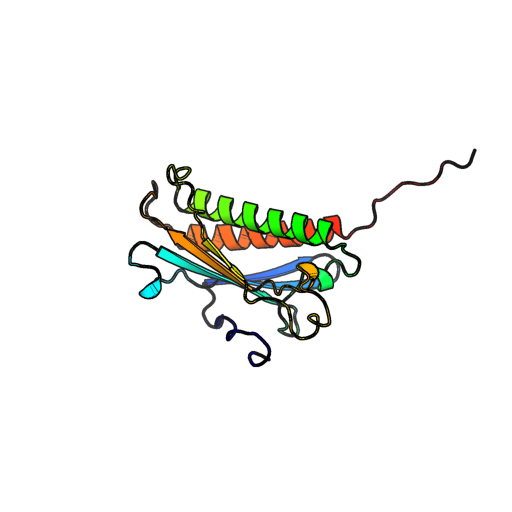544 1.00 89.62 91 LEU A O 1
ATOM 717 N N . ALA A 1 92 ? 14.291 -3.266 -4.775 1.00 91.88 92 ALA A N 1
ATOM 718 C CA . ALA A 1 92 ? 13.986 -4.161 -5.885 1.00 91.88 92 ALA A CA 1
ATOM 719 C C . ALA A 1 92 ? 14.755 -3.805 -7.166 1.00 91.88 92 ALA A C 1
ATOM 721 O O . ALA A 1 92 ? 15.326 -4.692 -7.805 1.00 91.88 92 ALA A O 1
ATOM 722 N N . TYR A 1 93 ? 14.819 -2.517 -7.507 1.00 90.19 93 TYR A N 1
ATOM 723 C CA . TYR A 1 93 ? 15.390 -2.043 -8.773 1.00 90.19 93 TYR A CA 1
ATOM 724 C C . TYR A 1 93 ? 16.784 -1.422 -8.640 1.00 90.19 93 TYR A C 1
ATOM 726 O O . TYR A 1 93 ? 17.455 -1.188 -9.644 1.00 90.19 93 TYR A O 1
ATOM 734 N N . GLY A 1 94 ? 17.260 -1.174 -7.416 1.00 88.81 94 GLY A N 1
ATOM 735 C CA . GLY A 1 94 ? 18.506 -0.442 -7.191 1.00 88.81 94 GLY A CA 1
ATOM 736 C C . GLY A 1 94 ? 18.434 0.962 -7.790 1.00 88.81 94 GLY A C 1
ATOM 737 O O . GLY A 1 94 ? 19.334 1.348 -8.536 1.00 88.81 94 GLY A O 1
ATOM 738 N N . LEU A 1 95 ? 17.331 1.668 -7.539 1.00 85.62 95 LEU A N 1
ATOM 739 C CA . LEU A 1 95 ? 17.095 3.009 -8.073 1.00 85.62 95 LEU A CA 1
ATOM 740 C C . LEU A 1 95 ? 18.122 3.990 -7.498 1.00 85.62 95 LEU A C 1
ATOM 742 O O . LEU A 1 95 ? 18.412 3.964 -6.299 1.00 85.62 95 LEU A O 1
ATOM 746 N N . ALA A 1 96 ? 18.662 4.856 -8.353 1.00 72.38 96 ALA A N 1
ATOM 747 C CA . ALA A 1 96 ? 19.405 6.019 -7.892 1.00 72.38 96 ALA A CA 1
ATOM 748 C C . ALA A 1 96 ? 18.436 7.029 -7.257 1.00 72.38 96 ALA A C 1
ATOM 750 O O . ALA A 1 96 ? 17.270 7.106 -7.641 1.00 72.38 96 ALA A O 1
ATOM 751 N N . LEU A 1 97 ? 18.922 7.829 -6.306 1.00 63.41 97 LEU A N 1
ATOM 752 C CA . LEU A 1 97 ? 18.184 9.007 -5.855 1.00 63.41 97 LEU A CA 1
ATOM 753 C C . LEU A 1 97 ? 18.022 9.933 -7.068 1.00 63.41 97 LEU A C 1
ATOM 755 O O . LEU A 1 97 ? 19.022 10.377 -7.632 1.00 63.41 97 LEU A O 1
ATOM 759 N N . ASN A 1 98 ? 16.785 10.154 -7.512 1.00 60.50 98 ASN A N 1
ATOM 760 C CA . ASN A 1 98 ? 16.513 10.923 -8.724 1.00 60.50 98 ASN A CA 1
ATOM 761 C C . ASN A 1 98 ? 17.114 12.333 -8.610 1.00 60.50 98 ASN A C 1
ATOM 763 O O . ASN A 1 98 ? 16.789 13.073 -7.682 1.00 60.50 98 ASN A O 1
ATOM 767 N N . ALA A 1 99 ? 17.954 12.718 -9.575 1.00 50.44 99 ALA A N 1
ATOM 768 C CA . ALA A 1 99 ? 18.503 14.075 -9.681 1.00 50.44 99 ALA A CA 1
ATOM 769 C C . ALA A 1 99 ? 17.423 15.113 -10.054 1.00 50.44 99 ALA A C 1
ATOM 771 O O . ALA A 1 99 ? 17.577 16.304 -9.796 1.00 50.44 99 ALA A O 1
ATOM 772 N N . ASP A 1 100 ? 16.315 14.633 -10.617 1.00 56.81 100 ASP A N 1
ATOM 773 C CA . ASP A 1 100 ? 15.280 15.427 -11.277 1.00 56.81 100 ASP A CA 1
ATOM 774 C C . ASP A 1 100 ? 14.138 15.814 -10.314 1.00 56.81 100 ASP A C 1
ATOM 776 O O . ASP A 1 100 ? 13.183 16.483 -10.701 1.00 56.81 100 ASP A O 1
ATOM 780 N N . GLY A 1 101 ? 14.199 15.356 -9.057 1.00 57.00 101 GLY A N 1
ATOM 781 C CA . GLY A 1 101 ? 13.227 15.669 -8.003 1.00 57.00 101 GLY A CA 1
ATOM 782 C C . GLY A 1 101 ? 11.852 14.993 -8.127 1.00 57.00 101 GLY A C 1
ATOM 783 O O . GLY A 1 101 ? 11.040 15.122 -7.213 1.00 57.00 101 GLY A O 1
ATOM 784 N N . ALA A 1 102 ? 11.570 14.257 -9.207 1.00 63.16 102 ALA A N 1
ATOM 785 C CA . ALA A 1 102 ? 10.330 13.492 -9.341 1.00 63.16 102 ALA A CA 1
ATOM 786 C C . ALA A 1 102 ? 10.318 12.279 -8.391 1.00 63.16 102 ALA A C 1
ATOM 788 O O . ALA A 1 102 ? 11.301 11.539 -8.314 1.00 63.16 102 ALA A O 1
ATOM 789 N N . ALA A 1 103 ? 9.202 12.052 -7.689 1.00 71.06 103 ALA A N 1
ATOM 790 C CA . ALA A 1 103 ? 9.034 10.889 -6.817 1.00 71.06 103 ALA A CA 1
ATOM 791 C C . ALA A 1 103 ? 9.065 9.584 -7.636 1.00 71.06 103 ALA A C 1
ATOM 793 O O . ALA A 1 103 ? 8.306 9.427 -8.596 1.00 71.06 103 ALA A O 1
ATOM 794 N N . ASN A 1 104 ? 9.949 8.658 -7.261 1.00 84.44 104 ASN A N 1
ATOM 795 C CA . ASN A 1 104 ? 10.005 7.303 -7.802 1.00 84.44 104 ASN A CA 1
ATOM 796 C C . ASN A 1 104 ? 10.200 6.324 -6.636 1.00 84.44 104 ASN A C 1
ATOM 798 O O . ASN A 1 104 ? 11.268 6.342 -6.018 1.00 84.44 104 ASN A O 1
ATOM 802 N N . PRO A 1 105 ? 9.198 5.488 -6.324 1.00 90.88 105 PRO A N 1
ATOM 803 C CA . PRO A 1 105 ? 7.965 5.242 -7.076 1.00 90.88 105 PRO A CA 1
ATOM 804 C C . PRO A 1 105 ? 6.940 6.385 -7.019 1.00 90.88 105 PRO A C 1
ATOM 806 O O . PRO A 1 105 ? 6.938 7.217 -6.117 1.00 90.88 105 PRO A O 1
ATOM 809 N N . ARG A 1 106 ? 6.023 6.394 -7.992 1.00 93.06 106 ARG A N 1
ATOM 810 C CA . ARG A 1 106 ? 4.773 7.160 -7.926 1.00 93.06 106 ARG A CA 1
ATOM 811 C C . ARG A 1 106 ? 3.729 6.317 -7.198 1.00 93.06 106 ARG A C 1
ATOM 813 O O . ARG A 1 106 ? 3.442 5.194 -7.618 1.00 93.06 106 ARG A O 1
ATOM 820 N N . LEU A 1 107 ? 3.163 6.861 -6.125 1.00 93.81 107 LEU A N 1
ATOM 821 C CA . LEU A 1 107 ? 2.172 6.188 -5.287 1.00 93.81 107 LEU A CA 1
ATOM 822 C C . LEU A 1 107 ? 0.780 6.784 -5.520 1.00 93.81 107 LEU A C 1
ATOM 824 O O . LEU A 1 107 ? 0.624 8.001 -5.587 1.00 93.81 107 LEU A O 1
ATOM 828 N N . GLY A 1 108 ? -0.230 5.924 -5.617 1.00 92.31 108 GLY A N 1
ATOM 829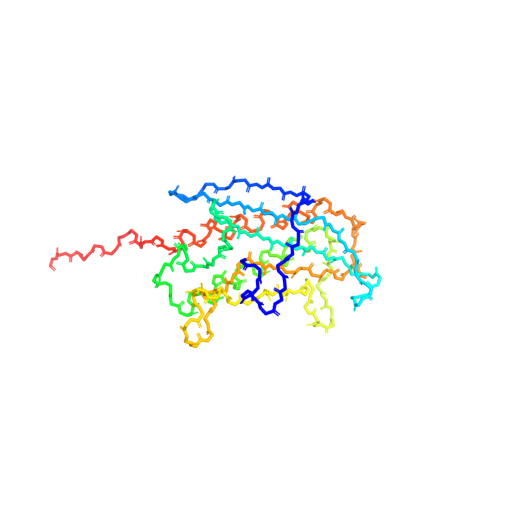 C CA . GLY A 1 108 ? -1.637 6.313 -5.698 1.00 92.31 108 GLY A CA 1
ATOM 830 C C . GLY A 1 108 ? -2.493 5.478 -4.754 1.00 92.31 108 GLY A C 1
ATOM 831 O O . GLY A 1 108 ? -2.179 4.315 -4.508 1.00 92.31 108 GLY A O 1
ATOM 832 N N . CYS A 1 109 ? -3.574 6.060 -4.236 1.00 92.06 109 CYS A N 1
ATOM 833 C CA . CYS A 1 109 ? -4.574 5.361 -3.430 1.00 92.06 109 CYS A CA 1
ATOM 834 C C . CYS A 1 109 ? -5.959 5.477 -4.079 1.00 92.06 109 CYS A C 1
ATOM 836 O O . CYS A 1 109 ? -6.218 6.415 -4.831 1.00 92.06 109 CYS A O 1
ATOM 838 N N . TRP A 1 110 ? -6.858 4.540 -3.773 1.00 92.12 110 TRP A N 1
ATOM 839 C CA . TRP A 1 110 ? -8.247 4.567 -4.267 1.00 92.12 110 TRP A CA 1
ATOM 840 C C . TRP A 1 110 ? -9.167 5.499 -3.461 1.00 92.12 110 TRP A C 1
ATOM 842 O O . TRP A 1 110 ? -10.352 5.619 -3.771 1.00 92.12 110 TRP A O 1
ATOM 852 N N . GLY A 1 111 ? -8.627 6.162 -2.436 1.00 90.62 111 GLY A N 1
ATOM 853 C CA . GLY A 1 111 ? -9.354 7.110 -1.602 1.00 90.62 111 GLY A CA 1
ATOM 854 C C . GLY A 1 111 ? -10.045 6.485 -0.382 1.00 90.62 111 GLY A C 1
ATOM 855 O O . GLY A 1 111 ? -9.732 5.357 0.021 1.00 90.62 111 GLY A O 1
ATOM 856 N N . PRO A 1 112 ? -10.951 7.245 0.262 1.00 91.25 112 PRO A N 1
ATOM 857 C CA . PRO A 1 112 ? -11.603 6.838 1.498 1.00 91.25 112 PRO A CA 1
ATOM 858 C C . PRO A 1 112 ? -12.534 5.650 1.289 1.00 91.25 112 PRO A C 1
ATOM 860 O O . PRO A 1 112 ? -13.201 5.518 0.262 1.00 91.25 112 PRO A O 1
ATOM 863 N N . ARG A 1 113 ? -12.614 4.797 2.311 1.00 90.19 113 ARG A N 1
ATOM 864 C CA . ARG A 1 113 ? -13.670 3.798 2.412 1.00 90.19 113 ARG A CA 1
ATOM 865 C C . ARG A 1 113 ? -15.030 4.493 2.472 1.00 90.19 113 ARG A C 1
ATOM 867 O O . ARG A 1 113 ? -15.218 5.329 3.355 1.00 90.19 113 ARG A O 1
ATOM 874 N N . PRO A 1 114 ? -15.993 4.117 1.622 1.00 87.19 114 PRO A N 1
ATOM 875 C CA . PRO A 1 114 ? -17.286 4.799 1.542 1.00 87.19 114 PRO A CA 1
ATOM 876 C C . PRO A 1 114 ? -18.076 4.789 2.851 1.00 87.19 114 PRO A C 1
ATOM 878 O O . PRO A 1 114 ? -18.734 5.768 3.175 1.00 87.19 114 PRO A O 1
ATOM 881 N N . ASP A 1 115 ? -17.964 3.717 3.639 1.00 87.56 115 ASP A N 1
ATOM 882 C CA . ASP A 1 115 ? -18.622 3.592 4.943 1.00 87.56 115 ASP A CA 1
ATOM 883 C C . ASP A 1 115 ? -17.951 4.410 6.063 1.00 87.56 115 ASP A C 1
ATOM 885 O O . ASP A 1 115 ? -18.521 4.566 7.137 1.00 87.56 115 ASP A O 1
ATOM 889 N N . LEU A 1 116 ? -16.747 4.938 5.819 1.00 86.19 116 LEU A N 1
ATOM 890 C CA . LEU A 1 116 ? -15.988 5.776 6.755 1.00 86.19 116 LEU A CA 1
ATOM 891 C C . LEU A 1 116 ? -15.837 7.229 6.274 1.00 86.19 116 LEU A C 1
ATOM 893 O O . LEU A 1 116 ? -15.237 8.038 6.986 1.00 86.19 116 LEU A O 1
ATOM 897 N N . ALA A 1 117 ? -16.343 7.542 5.077 1.00 73.81 117 ALA A N 1
ATOM 898 C CA . ALA A 1 117 ? -16.142 8.802 4.362 1.00 73.81 117 ALA A CA 1
ATOM 899 C C . ALA A 1 117 ? -17.095 9.933 4.796 1.00 73.81 117 ALA A C 1
ATOM 901 O O . ALA A 1 117 ? -17.187 10.953 4.115 1.00 73.81 117 ALA A O 1
ATOM 902 N N . GLU A 1 118 ? -17.823 9.778 5.904 1.00 65.31 118 GLU A N 1
ATOM 903 C CA . GLU A 1 118 ? -18.688 10.841 6.415 1.00 65.31 118 GLU A CA 1
ATOM 904 C C . GLU A 1 118 ? -17.843 11.993 6.989 1.00 65.31 118 GLU A C 1
ATOM 906 O O . GLU A 1 118 ? -17.229 11.862 8.049 1.00 65.31 118 GLU A O 1
ATOM 911 N N . GLY A 1 119 ? -17.821 13.134 6.288 1.00 66.19 119 GLY A N 1
ATOM 912 C CA . GLY A 1 119 ? -17.201 14.380 6.752 1.00 66.19 119 GLY A CA 1
ATOM 913 C C . GLY A 1 119 ? -16.021 14.865 5.903 1.00 66.19 119 GLY A C 1
ATOM 914 O O . GLY A 1 119 ? -15.976 14.663 4.692 1.00 66.19 119 GLY A O 1
ATOM 915 N N . GLU A 1 120 ? -15.091 15.574 6.545 1.00 64.62 120 GLU A N 1
ATOM 916 C CA . GLU A 1 120 ? -13.851 16.060 5.925 1.00 64.62 120 GLU A CA 1
ATOM 917 C C . GLU A 1 120 ? -12.952 14.888 5.483 1.00 64.62 120 GLU A C 1
ATOM 919 O O . GLU A 1 120 ? -12.926 13.858 6.164 1.00 64.62 120 GLU A O 1
ATOM 924 N N . PRO A 1 121 ? -12.169 15.038 4.395 1.00 68.50 121 PRO A N 1
ATOM 925 C CA . PRO A 1 121 ? -11.181 14.041 4.001 1.00 68.50 121 PRO A CA 1
ATOM 926 C C . PRO A 1 121 ? -10.240 13.706 5.163 1.00 68.50 121 PRO A C 1
ATOM 928 O O . PRO A 1 121 ? -9.571 14.584 5.715 1.00 68.50 121 PRO A O 1
ATOM 931 N N . ASP A 1 122 ? -10.187 12.425 5.518 1.00 81.8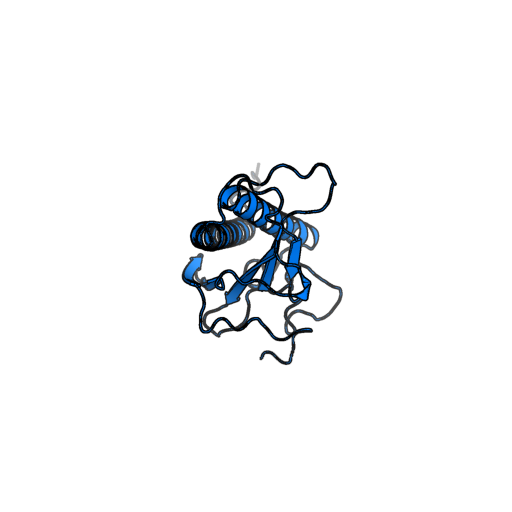8 122 ASP A N 1
ATOM 932 C CA . ASP A 1 122 ? -9.364 11.920 6.610 1.00 81.88 122 ASP A CA 1
ATOM 933 C C . ASP A 1 122 ? -8.580 10.692 6.146 1.00 81.88 122 ASP A C 1
ATOM 935 O O . ASP A 1 122 ? -9.162 9.668 5.775 1.00 81.88 122 ASP A O 1
ATOM 939 N N . ASP A 1 123 ? -7.253 10.787 6.227 1.00 87.75 123 ASP A N 1
ATOM 940 C CA . ASP A 1 123 ? -6.317 9.706 5.926 1.00 87.75 123 ASP A CA 1
ATOM 941 C C . ASP A 1 123 ? -6.634 8.439 6.737 1.00 87.75 123 ASP A C 1
ATOM 943 O O . ASP A 1 123 ? -6.418 7.317 6.272 1.00 87.75 123 ASP A O 1
ATOM 947 N N . ALA A 1 124 ? -7.226 8.578 7.927 1.00 92.06 124 ALA A N 1
ATOM 948 C CA . ALA A 1 124 ? -7.642 7.436 8.729 1.00 92.06 124 ALA A CA 1
ATOM 949 C C . ALA A 1 124 ? -8.742 6.589 8.059 1.00 92.06 124 ALA A C 1
ATOM 951 O O . ALA A 1 124 ? -8.823 5.386 8.323 1.00 92.06 124 ALA A O 1
ATOM 952 N N . ALA A 1 125 ? -9.576 7.194 7.204 1.00 93.06 125 ALA A N 1
ATOM 953 C CA . ALA A 1 125 ? -10.620 6.514 6.436 1.00 93.06 125 ALA A CA 1
ATOM 954 C C . ALA A 1 125 ? -10.124 5.968 5.090 1.00 93.06 125 ALA A C 1
ATOM 956 O O . ALA A 1 125 ? -10.836 5.173 4.474 1.00 93.06 125 ALA A O 1
ATOM 957 N N . THR A 1 126 ? -8.936 6.364 4.623 1.00 93.38 126 THR A N 1
ATOM 958 C CA . THR A 1 126 ? -8.368 5.898 3.350 1.00 93.38 126 THR A CA 1
ATOM 959 C C . THR A 1 126 ? -8.243 4.380 3.332 1.00 93.38 126 THR A C 1
ATOM 961 O O . THR A 1 126 ? -7.646 3.770 4.223 1.00 93.38 126 THR A O 1
ATOM 964 N N . ALA A 1 127 ? -8.834 3.760 2.311 1.00 94.56 127 ALA A N 1
ATOM 965 C CA . ALA A 1 127 ? -8.725 2.329 2.102 1.00 94.56 127 ALA A CA 1
ATOM 966 C C . ALA A 1 127 ? -7.286 1.977 1.715 1.00 94.56 127 ALA A C 1
ATOM 968 O O . ALA A 1 127 ? -6.678 2.632 0.868 1.00 94.56 127 ALA A O 1
ATOM 969 N N . LEU A 1 128 ? -6.750 0.902 2.288 1.00 96.38 128 LEU A N 1
ATOM 970 C CA . LEU A 1 128 ? -5.415 0.398 1.996 1.00 96.38 128 LEU A CA 1
ATOM 971 C C . LEU A 1 128 ? -5.433 -0.410 0.694 1.00 96.38 128 LEU A C 1
ATOM 973 O O . LEU A 1 128 ? -5.308 -1.639 0.659 1.00 96.38 128 LEU A O 1
ATOM 977 N N . VAL A 1 129 ? -5.651 0.343 -0.380 1.00 96.19 129 VAL A N 1
ATOM 978 C CA . VAL A 1 129 ? -5.665 -0.074 -1.775 1.00 96.19 129 VAL A CA 1
ATOM 979 C C . VAL A 1 129 ? -4.763 0.899 -2.513 1.00 96.19 129 VAL A C 1
ATOM 981 O O . VAL A 1 129 ? -5.106 2.073 -2.661 1.00 96.19 129 VAL A O 1
ATOM 984 N N . MET A 1 130 ? -3.589 0.420 -2.917 1.00 95.88 130 MET A N 1
ATOM 985 C CA . MET A 1 130 ? -2.526 1.273 -3.440 1.00 95.88 130 MET A CA 1
ATOM 986 C C . MET A 1 130 ? -2.048 0.800 -4.800 1.00 95.88 130 MET A C 1
ATOM 988 O O . MET A 1 130 ? -1.941 -0.401 -5.049 1.00 95.88 130 MET A O 1
ATOM 992 N N . GLY A 1 131 ? -1.697 1.764 -5.642 1.00 96.00 131 GLY A N 1
ATOM 993 C CA . GLY A 1 131 ? -0.944 1.571 -6.868 1.00 96.00 131 GLY A CA 1
ATOM 994 C C . GLY A 1 131 ? 0.461 2.116 -6.698 1.00 96.00 131 GLY A C 1
ATOM 995 O O . GLY A 1 131 ? 0.656 3.196 -6.143 1.00 96.00 131 GLY A O 1
ATOM 996 N N . ILE A 1 132 ? 1.434 1.335 -7.145 1.00 96.00 132 ILE A N 1
ATOM 997 C CA . ILE A 1 132 ? 2.856 1.635 -7.036 1.00 96.00 132 ILE A CA 1
ATOM 998 C C . ILE A 1 132 ? 3.417 1.539 -8.447 1.00 96.00 132 ILE A C 1
ATOM 1000 O O . ILE A 1 132 ? 3.543 0.441 -8.989 1.00 96.00 132 ILE A O 1
ATOM 1004 N N . ALA A 1 133 ? 3.711 2.691 -9.043 1.00 95.00 133 ALA A N 1
ATOM 1005 C CA . ALA A 1 133 ? 4.267 2.801 -10.382 1.00 95.00 133 ALA A CA 1
ATOM 1006 C C . ALA A 1 133 ? 5.750 3.174 -10.289 1.00 95.00 133 ALA A C 1
ATOM 1008 O O . ALA A 1 133 ? 6.102 4.288 -9.898 1.00 95.00 133 ALA A O 1
ATOM 1009 N N . VAL A 1 134 ? 6.617 2.229 -10.638 1.00 93.25 134 VAL A N 1
ATOM 101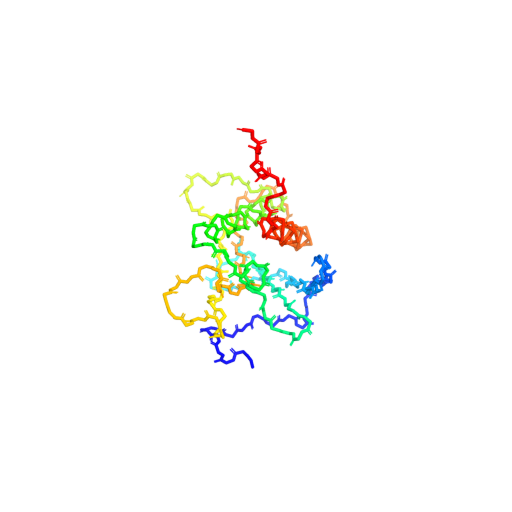0 C CA . VAL A 1 134 ? 8.072 2.354 -10.566 1.00 93.25 134 VAL A CA 1
ATOM 1011 C C . VAL A 1 134 ? 8.617 2.661 -11.952 1.00 93.25 134 VAL A C 1
ATOM 1013 O O . VAL A 1 134 ? 8.484 1.845 -12.862 1.00 93.25 134 VAL A O 1
ATOM 1016 N N . ASP A 1 135 ? 9.256 3.818 -12.111 1.00 91.19 135 ASP A N 1
ATOM 1017 C CA . ASP A 1 135 ? 10.033 4.104 -13.316 1.00 91.19 135 ASP A CA 1
ATOM 1018 C C . ASP A 1 135 ? 11.405 3.427 -13.196 1.00 91.19 135 ASP A C 1
ATOM 1020 O O . ASP A 1 135 ? 12.212 3.760 -12.326 1.00 91.19 135 ASP A O 1
ATOM 1024 N N . LYS A 1 136 ? 11.667 2.442 -14.054 1.00 90.00 136 LYS A N 1
ATOM 1025 C CA . LYS A 1 136 ? 12.917 1.668 -14.062 1.00 90.00 136 LYS A CA 1
ATOM 1026 C C . LYS A 1 136 ? 13.966 2.218 -15.031 1.00 90.00 136 LYS A C 1
ATOM 1028 O O . LYS A 1 136 ? 14.982 1.555 -15.229 1.00 90.00 136 LYS A O 1
ATOM 1033 N N . ALA A 1 137 ? 13.784 3.409 -15.608 1.00 87.88 137 ALA A N 1
ATOM 1034 C CA . ALA A 1 137 ? 14.764 4.004 -16.521 1.00 87.88 137 ALA A CA 1
ATOM 1035 C C . ALA A 1 137 ? 16.163 4.165 -15.890 1.00 87.88 137 ALA A C 1
ATOM 1037 O O . ALA A 1 137 ? 17.169 3.995 -16.575 1.00 87.88 137 ALA A O 1
ATOM 1038 N N . SER A 1 138 ? 16.233 4.440 -14.583 1.00 83.94 138 SER A N 1
ATOM 1039 C CA . SER A 1 138 ? 17.481 4.582 -13.816 1.00 83.94 138 SER A CA 1
ATOM 1040 C C . SER A 1 138 ? 17.859 3.337 -12.996 1.00 83.94 138 SER A C 1
ATOM 1042 O O . SER A 1 138 ? 18.759 3.397 -12.155 1.00 83.94 138 SER A O 1
ATOM 1044 N N . ALA A 1 139 ? 17.178 2.204 -13.199 1.00 87.88 139 ALA A N 1
ATOM 1045 C CA . ALA A 1 139 ? 17.403 0.995 -12.413 1.00 87.88 139 ALA A CA 1
ATOM 1046 C C . ALA A 1 139 ? 18.804 0.409 -12.661 1.00 87.88 139 ALA A C 1
ATOM 1048 O O . ALA A 1 139 ? 19.173 0.081 -13.787 1.00 87.88 139 ALA A O 1
ATOM 1049 N N . SER A 1 140 ? 19.577 0.214 -11.589 1.00 86.31 140 SER A N 1
ATOM 1050 C CA . SER A 1 140 ? 20.895 -0.440 -11.658 1.00 86.31 140 SER A CA 1
ATOM 1051 C C . SER A 1 140 ? 20.820 -1.970 -11.630 1.00 86.31 140 SER A C 1
ATOM 1053 O O . SER A 1 140 ? 21.829 -2.651 -11.830 1.00 86.31 140 SER A O 1
ATOM 1055 N N . ARG A 1 141 ? 19.634 -2.534 -11.367 1.00 81.62 141 ARG A N 1
ATOM 1056 C CA . ARG A 1 141 ? 19.394 -3.979 -11.311 1.00 81.62 141 ARG A CA 1
ATOM 1057 C C . ARG A 1 141 ? 18.386 -4.379 -12.388 1.00 81.62 141 ARG A C 1
ATOM 1059 O O . ARG A 1 141 ? 17.380 -3.689 -12.550 1.00 81.62 141 ARG A O 1
ATOM 1066 N N . PRO A 1 142 ? 18.599 -5.508 -13.089 1.00 69.31 142 PRO A N 1
ATOM 1067 C CA . PRO A 1 142 ? 17.585 -6.038 -13.993 1.00 69.31 142 PRO A CA 1
ATOM 1068 C C . PRO A 1 142 ? 16.299 -6.306 -13.202 1.00 69.31 142 PRO A C 1
ATOM 1070 O O . PRO A 1 142 ? 16.366 -6.852 -12.099 1.00 69.31 142 PRO A O 1
ATOM 1073 N N . GLY A 1 143 ? 15.152 -5.894 -13.751 1.00 65.69 143 GLY A N 1
ATOM 1074 C CA . GLY A 1 143 ? 13.857 -5.898 -13.066 1.00 65.69 143 GLY A CA 1
ATOM 1075 C C . GLY A 1 143 ? 13.501 -7.261 -12.477 1.00 65.69 143 GLY A C 1
ATOM 1076 O O . GLY A 1 143 ? 13.078 -8.172 -13.185 1.00 65.69 143 GLY A O 1
ATOM 1077 N N . ARG A 1 144 ? 13.666 -7.413 -11.158 1.00 80.94 144 ARG A N 1
ATOM 1078 C CA . ARG A 1 144 ? 13.252 -8.613 -10.425 1.00 80.94 144 ARG A CA 1
ATOM 1079 C C . ARG A 1 144 ? 11.831 -8.406 -9.927 1.00 80.94 144 ARG A C 1
ATOM 1081 O O . ARG A 1 144 ? 11.626 -8.022 -8.780 1.00 80.94 144 ARG A O 1
ATOM 1088 N N . HIS A 1 145 ? 10.858 -8.668 -10.796 1.00 92.25 145 HIS A N 1
ATOM 1089 C CA . HIS A 1 145 ? 9.433 -8.508 -10.485 1.00 92.25 145 HIS A CA 1
ATOM 1090 C C . HIS A 1 145 ? 9.033 -9.227 -9.188 1.00 92.25 145 HIS A C 1
ATOM 1092 O O . HIS A 1 145 ? 8.336 -8.662 -8.352 1.00 92.25 145 HIS A O 1
ATOM 1098 N N . GLU A 1 146 ? 9.545 -10.441 -8.973 1.00 92.75 146 GLU A N 1
ATOM 1099 C CA . GLU A 1 146 ? 9.325 -11.199 -7.737 1.00 92.75 146 GLU A CA 1
ATOM 1100 C C . GLU A 1 146 ? 9.874 -10.472 -6.499 1.00 92.75 146 GLU A C 1
ATOM 1102 O O . GLU A 1 146 ? 9.206 -10.406 -5.469 1.00 92.75 146 GLU A O 1
ATOM 1107 N N . LEU A 1 147 ? 11.061 -9.865 -6.606 1.00 93.62 147 LEU A N 1
ATOM 1108 C CA . LEU A 1 147 ? 11.652 -9.104 -5.508 1.00 93.62 147 LEU A CA 1
ATOM 1109 C C . LEU A 1 147 ? 10.814 -7.866 -5.177 1.00 93.62 147 LEU A C 1
ATOM 1111 O O . LEU A 1 147 ? 10.622 -7.590 -3.997 1.00 93.62 147 LEU A O 1
ATOM 1115 N N . LEU A 1 148 ? 10.282 -7.160 -6.183 1.00 94.88 148 LEU A N 1
ATOM 1116 C CA . LEU A 1 148 ? 9.365 -6.041 -5.950 1.00 94.88 148 LEU A CA 1
ATOM 1117 C C . LEU A 1 148 ? 8.114 -6.510 -5.204 1.00 94.88 148 LEU A C 1
ATOM 1119 O O . LEU A 1 148 ? 7.776 -5.944 -4.169 1.00 94.88 148 LEU A O 1
ATOM 1123 N N . VAL A 1 149 ? 7.453 -7.559 -5.695 1.00 97.25 149 VAL A N 1
ATOM 1124 C CA . VAL A 1 149 ? 6.223 -8.093 -5.091 1.00 97.25 149 VAL A CA 1
ATOM 1125 C C . VAL A 1 149 ? 6.459 -8.498 -3.630 1.00 97.25 149 VAL A C 1
ATOM 1127 O O . VAL A 1 149 ? 5.687 -8.119 -2.745 1.00 97.25 149 VAL A O 1
ATOM 1130 N N . LEU A 1 150 ? 7.551 -9.216 -3.347 1.00 96.94 150 LEU A N 1
ATOM 1131 C CA . LEU A 1 150 ? 7.907 -9.634 -1.988 1.00 96.94 150 LEU A CA 1
ATOM 1132 C C . LEU A 1 150 ? 8.292 -8.453 -1.088 1.00 96.94 150 LEU A C 1
ATOM 1134 O O . LEU A 1 150 ? 7.917 -8.436 0.090 1.00 96.94 150 LEU A O 1
ATOM 1138 N N . ALA A 1 151 ? 9.016 -7.465 -1.619 1.00 96.06 151 ALA A N 1
ATOM 1139 C CA . ALA A 1 151 ? 9.398 -6.267 -0.880 1.00 96.06 151 ALA A CA 1
ATOM 1140 C C . ALA A 1 151 ? 8.170 -5.411 -0.537 1.00 96.06 151 ALA A C 1
ATOM 1142 O O . ALA A 1 151 ? 8.017 -5.022 0.617 1.00 96.06 151 ALA A O 1
ATOM 1143 N N . VAL A 1 152 ? 7.248 -5.207 -1.485 1.00 97.81 152 VAL A N 1
ATOM 1144 C CA . VAL A 1 152 ? 5.976 -4.494 -1.270 1.00 97.81 152 VAL A CA 1
ATOM 1145 C C . VAL A 1 152 ? 5.125 -5.203 -0.222 1.00 97.81 152 VAL A C 1
ATOM 1147 O O . VAL A 1 152 ? 4.666 -4.571 0.729 1.00 97.81 152 VAL A O 1
ATOM 1150 N N . ARG A 1 153 ? 4.968 -6.530 -0.324 1.00 98.00 153 ARG A N 1
ATOM 1151 C CA . ARG A 1 153 ? 4.291 -7.323 0.714 1.00 98.00 153 ARG A CA 1
ATOM 1152 C C . ARG A 1 153 ? 4.943 -7.111 2.079 1.00 98.00 153 ARG A C 1
ATOM 1154 O O . ARG A 1 153 ? 4.245 -6.893 3.065 1.00 98.00 153 ARG A O 1
ATOM 1161 N N . SER A 1 154 ? 6.271 -7.172 2.154 1.00 97.88 154 SER A N 1
ATOM 1162 C CA . SER A 1 154 ? 7.003 -7.039 3.421 1.00 97.88 154 SER A CA 1
ATOM 1163 C C . SER A 1 154 ? 6.843 -5.646 4.030 1.00 97.88 154 SER A C 1
ATOM 1165 O O . SER A 1 154 ? 6.573 -5.542 5.227 1.00 97.88 154 SER A O 1
ATOM 1167 N N . ALA A 1 155 ? 6.929 -4.601 3.204 1.00 97.94 155 ALA A N 1
ATOM 1168 C CA . ALA A 1 155 ? 6.681 -3.213 3.578 1.00 97.94 155 ALA A CA 1
ATOM 1169 C C . ALA A 1 155 ? 5.274 -3.038 4.163 1.00 97.94 155 ALA A C 1
ATOM 1171 O O . ALA A 1 155 ? 5.117 -2.535 5.272 1.00 97.94 155 ALA A O 1
ATOM 1172 N N . VAL A 1 156 ? 4.251 -3.543 3.472 1.00 98.12 156 VAL A N 1
ATOM 1173 C CA . VAL A 1 156 ? 2.852 -3.432 3.909 1.00 98.12 156 VAL A CA 1
ATOM 1174 C C . VAL A 1 156 ? 2.620 -4.174 5.224 1.00 98.12 156 VAL A C 1
ATOM 1176 O O . VAL A 1 156 ? 2.002 -3.631 6.136 1.00 98.12 156 VAL A O 1
ATOM 1179 N N . VAL A 1 157 ? 3.163 -5.383 5.386 1.00 97.88 157 VAL A N 1
ATOM 1180 C CA . VAL A 1 157 ? 3.060 -6.125 6.654 1.00 97.88 157 VAL A CA 1
ATOM 1181 C C . VAL A 1 157 ? 3.768 -5.403 7.799 1.00 97.88 157 VAL A C 1
ATOM 1183 O O . VAL A 1 157 ? 3.233 -5.353 8.911 1.00 97.88 157 VAL A O 1
ATOM 1186 N N . ALA A 1 158 ? 4.954 -4.841 7.555 1.00 97.00 158 ALA A N 1
ATOM 1187 C CA . ALA A 1 158 ? 5.679 -4.058 8.550 1.00 97.00 158 ALA A CA 1
ATOM 1188 C C . ALA A 1 158 ? 4.883 -2.812 8.966 1.00 97.00 158 ALA A C 1
ATOM 1190 O O . ALA A 1 158 ? 4.726 -2.563 10.162 1.00 97.00 158 ALA A O 1
ATOM 1191 N N . THR A 1 159 ? 4.295 -2.101 8.002 1.00 97.50 159 THR A N 1
ATOM 1192 C CA . THR A 1 159 ? 3.393 -0.971 8.245 1.00 97.50 159 THR A CA 1
ATOM 1193 C C . THR A 1 159 ? 2.185 -1.374 9.078 1.00 97.50 159 THR A C 1
ATOM 1195 O O . THR A 1 159 ? 1.918 -0.741 10.093 1.00 97.50 159 THR A O 1
ATOM 1198 N N . LEU A 1 160 ? 1.481 -2.453 8.727 1.00 97.00 160 LEU A N 1
ATOM 1199 C CA . LEU A 1 160 ? 0.307 -2.887 9.492 1.00 97.00 160 LEU A CA 1
ATOM 1200 C C . LEU A 1 160 ? 0.670 -3.226 10.948 1.00 97.00 160 LEU A C 1
ATOM 1202 O O . LEU A 1 160 ? -0.072 -2.894 11.873 1.00 97.00 160 LEU A O 1
ATOM 1206 N N . ARG A 1 161 ? 1.835 -3.848 11.173 1.00 96.06 161 ARG A N 1
ATOM 1207 C CA . ARG A 1 161 ? 2.363 -4.089 12.527 1.00 96.06 161 ARG A CA 1
ATOM 1208 C C . ARG A 1 161 ? 2.676 -2.784 13.254 1.00 96.06 161 ARG A C 1
ATOM 1210 O O . ARG A 1 161 ? 2.368 -2.678 14.439 1.00 96.06 161 ARG A O 1
ATOM 1217 N N . HIS A 1 162 ? 3.266 -1.812 12.564 1.00 95.75 162 HIS A N 1
ATOM 1218 C CA . HIS A 1 162 ? 3.562 -0.496 13.122 1.00 95.75 162 HIS A CA 1
ATOM 1219 C C . HIS A 1 162 ? 2.282 0.249 13.522 1.00 95.75 162 HIS A C 1
ATOM 1221 O O . HIS A 1 162 ? 2.189 0.730 14.647 1.00 95.75 162 HIS A O 1
ATOM 1227 N N . TRP A 1 163 ? 1.260 0.245 12.664 1.00 95.12 163 TRP A N 1
ATOM 1228 C CA . TRP A 1 163 ? -0.046 0.851 12.936 1.00 95.12 163 TRP A CA 1
ATOM 1229 C C . TRP A 1 163 ? -0.714 0.233 14.167 1.00 95.12 163 TRP A C 1
ATOM 1231 O O . TRP A 1 163 ? -1.189 0.946 15.047 1.00 95.12 163 TRP A O 1
ATOM 1241 N N . VAL A 1 164 ? -0.698 -1.099 14.280 1.00 94.31 164 VAL A N 1
ATOM 1242 C CA . VAL A 1 164 ? -1.238 -1.794 15.459 1.00 94.31 164 VAL A CA 1
ATOM 1243 C C . VAL A 1 164 ? -0.426 -1.496 16.719 1.00 94.31 164 VAL A C 1
ATOM 1245 O O . VAL A 1 164 ? -1.004 -1.357 17.793 1.00 94.31 164 VAL A O 1
ATOM 1248 N N . ALA A 1 165 ? 0.899 -1.371 16.616 1.00 93.19 165 ALA A N 1
ATOM 1249 C CA . ALA A 1 165 ? 1.734 -0.989 17.750 1.00 93.19 165 ALA A CA 1
ATOM 1250 C C . ALA A 1 165 ? 1.452 0.449 18.217 1.00 93.19 165 ALA A C 1
ATOM 1252 O O . ALA A 1 165 ? 1.367 0.668 19.423 1.00 93.19 165 ALA A O 1
ATOM 1253 N N . ALA A 1 166 ? 1.260 1.389 17.287 1.00 92.25 166 ALA A N 1
ATOM 1254 C CA . ALA A 1 166 ? 0.910 2.780 17.579 1.00 92.25 166 ALA A CA 1
ATOM 1255 C C . ALA A 1 166 ? -0.477 2.912 18.230 1.00 92.25 166 ALA A C 1
ATOM 1257 O O . ALA A 1 166 ? -0.660 3.722 19.130 1.00 92.25 166 ALA A O 1
ATOM 1258 N N . ALA A 1 167 ? -1.429 2.058 17.843 1.00 90.19 167 ALA A N 1
ATOM 1259 C CA . ALA A 1 167 ? -2.774 2.032 18.417 1.00 90.19 167 ALA A CA 1
ATOM 1260 C C . ALA A 1 167 ? -2.827 1.549 19.879 1.00 90.19 167 ALA A C 1
ATOM 1262 O O . ALA A 1 167 ? -3.873 1.637 20.529 1.00 90.19 167 ALA A O 1
ATOM 1263 N N . ARG A 1 168 ? -1.740 0.967 20.404 1.00 86.50 168 ARG A N 1
ATOM 1264 C CA . ARG A 1 168 ? -1.721 0.468 21.780 1.00 86.50 168 ARG A CA 1
ATOM 1265 C C . ARG A 1 168 ? -1.555 1.642 22.743 1.00 86.50 168 ARG A C 1
ATOM 1267 O O . ARG A 1 168 ? -0.615 2.416 22.584 1.00 86.50 168 ARG A O 1
ATOM 1274 N N . PRO A 1 169 ? -2.388 1.740 23.794 1.00 70.38 169 PRO A N 1
ATOM 1275 C CA . PRO A 1 169 ? -2.190 2.754 24.816 1.00 70.38 169 PRO A CA 1
ATOM 1276 C C . PRO A 1 169 ? -0.785 2.615 25.404 1.00 70.38 169 PRO A C 1
ATOM 1278 O O . PRO A 1 169 ? -0.344 1.504 25.726 1.00 70.38 169 PRO A O 1
ATOM 1281 N N . ALA A 1 170 ? -0.081 3.743 25.528 1.00 60.44 170 ALA A N 1
ATOM 1282 C CA . ALA A 1 170 ? 1.238 3.790 26.137 1.00 60.44 170 ALA A CA 1
ATOM 1283 C C . ALA A 1 170 ? 1.165 3.125 27.518 1.00 60.44 170 ALA A C 1
ATOM 1285 O O . ALA A 1 170 ? 0.475 3.595 28.425 1.00 60.44 170 ALA A O 1
ATOM 1286 N N . ARG A 1 171 ? 1.846 1.987 27.685 1.00 48.78 171 ARG A N 1
ATOM 1287 C CA . ARG A 1 171 ? 1.940 1.339 28.992 1.00 48.78 171 ARG A CA 1
ATOM 1288 C C . ARG A 1 171 ? 2.785 2.234 29.898 1.00 48.78 171 ARG A C 1
ATOM 1290 O O . ARG A 1 171 ? 4.006 2.175 29.842 1.00 48.78 171 ARG A O 1
ATOM 1297 N N . GLY A 1 172 ? 2.123 3.018 30.748 1.00 47.31 172 GLY A N 1
ATOM 1298 C CA . GLY A 1 172 ? 2.719 3.585 31.956 1.00 47.31 172 GLY A CA 1
ATOM 1299 C C . GLY A 1 172 ? 3.051 5.074 31.921 1.00 47.31 172 GLY A C 1
ATOM 1300 O O . GLY A 1 172 ? 4.213 5.452 31.987 1.00 47.31 172 GLY A O 1
ATOM 1301 N N . SER A 1 173 ? 2.031 5.919 32.019 1.00 42.75 173 SER A N 1
ATOM 1302 C CA . SER A 1 173 ? 2.087 7.088 32.902 1.00 42.75 173 SER A CA 1
ATOM 1303 C C . SER A 1 173 ? 1.150 6.824 34.076 1.00 42.75 173 SER A C 1
ATOM 1305 O O . SER A 1 173 ? 0.062 7.378 34.183 1.00 42.75 173 SER A O 1
ATOM 1307 N N . SER A 1 174 ? 1.563 5.913 34.964 1.00 44.72 174 SER A N 1
ATOM 1308 C CA . SER A 1 174 ? 0.971 5.872 36.301 1.00 44.72 174 SER A CA 1
ATOM 1309 C C . SER A 1 174 ? 1.313 7.214 36.954 1.00 44.72 174 SER A C 1
ATOM 1311 O O . SER A 1 174 ? 2.507 7.512 37.074 1.00 44.72 174 SER A O 1
ATOM 1313 N N . PRO A 1 175 ? 0.337 8.040 37.368 1.00 46.47 175 PRO A N 1
ATOM 1314 C CA . PRO A 1 175 ? 0.640 9.168 38.228 1.00 46.47 175 PRO A CA 1
ATOM 1315 C C . PRO A 1 175 ? 1.251 8.566 39.491 1.00 46.47 175 PRO A C 1
ATOM 1317 O O . PRO A 1 175 ? 0.615 7.747 40.160 1.00 46.47 175 PRO A O 1
ATOM 1320 N N . ARG A 1 176 ? 2.507 8.897 39.796 1.00 43.78 176 ARG A N 1
ATOM 1321 C CA . ARG A 1 176 ? 3.020 8.679 41.146 1.00 43.78 176 ARG A CA 1
ATOM 1322 C C . ARG A 1 176 ? 2.147 9.530 42.060 1.00 43.78 176 ARG A C 1
ATOM 1324 O O . ARG A 1 176 ? 2.278 10.747 42.063 1.00 43.78 176 ARG A O 1
ATOM 1331 N N . ALA A 1 177 ? 1.240 8.884 42.781 1.00 48.75 177 ALA A N 1
ATOM 1332 C CA . ALA A 1 177 ? 0.675 9.455 43.985 1.00 48.75 177 ALA A CA 1
ATOM 1333 C C . ALA A 1 177 ? 1.818 9.557 45.001 1.00 48.75 177 ALA A C 1
ATOM 1335 O O . ALA A 1 177 ? 2.361 8.529 45.403 1.00 48.75 177 ALA A O 1
ATOM 1336 N N . ASN A 1 178 ? 2.217 10.787 45.310 1.00 43.94 178 ASN A N 1
ATOM 1337 C CA . ASN A 1 178 ? 2.827 11.215 46.566 1.00 43.94 178 ASN A CA 1
ATOM 1338 C C . ASN A 1 178 ? 2.525 12.700 46.737 1.00 43.94 178 ASN A C 1
ATOM 1340 O O . ASN A 1 178 ? 2.876 13.464 45.811 1.00 43.94 178 ASN A O 1
#

Foldseek 3Di:
DQVLFPHGADDQPQFPDWDWDDDPPFTKIKTKHFWDDDPVLHDQKTKMKIFIAGPVRAFDFLCVQAVPDDLVNLVVLVVLLVVLLLVLLCVQQVADPDPVPDDFFDKDFRAFDSVQPPDDGGSRRTGRIMMTMGRNPRGPDDGPRVSSRVSNSVSVSVSSNVSNVVSDPPPDPPPPDD